Protein AF-A0A378AY88-F1 (afdb_monomer_lite)

Structure (mmCIF, N/CA/C/O backbone):
data_AF-A0A378AY88-F1
#
_entry.id   AF-A0A378AY88-F1
#
loop_
_atom_site.group_PDB
_atom_site.id
_atom_site.type_symbol
_atom_site.label_atom_id
_atom_site.label_alt_id
_atom_site.label_comp_id
_atom_site.label_asym_id
_atom_site.label_entity_id
_atom_site.label_seq_id
_atom_site.pdbx_PDB_ins_code
_atom_site.Cartn_x
_atom_site.Cartn_y
_atom_site.Cartn_z
_atom_site.occupancy
_atom_site.B_iso_or_equiv
_atom_site.auth_seq_id
_atom_site.auth_comp_id
_atom_site.auth_asym_id
_atom_site.auth_atom_id
_atom_site.pdbx_PDB_model_num
ATOM 1 N N . MET A 1 1 ? 12.772 -10.153 -13.674 1.00 44.44 1 MET A N 1
ATOM 2 C CA . MET A 1 1 ? 12.344 -10.116 -12.254 1.00 44.44 1 MET A CA 1
ATOM 3 C C . MET A 1 1 ? 11.398 -8.928 -11.977 1.00 44.44 1 MET A C 1
ATOM 5 O O . MET A 1 1 ? 11.487 -8.319 -10.924 1.00 44.44 1 MET A O 1
ATOM 9 N N . LEU A 1 2 ? 10.494 -8.587 -12.916 1.00 48.66 2 LEU A N 1
ATOM 10 C CA . LEU A 1 2 ? 9.612 -7.397 -12.857 1.00 48.66 2 LEU A CA 1
ATOM 11 C C . LEU A 1 2 ? 8.113 -7.757 -12.791 1.00 48.66 2 LEU A C 1
ATOM 13 O O . LEU A 1 2 ? 7.345 -7.074 -12.120 1.00 48.66 2 LEU A O 1
ATOM 17 N N . ALA A 1 3 ? 7.718 -8.897 -13.369 1.00 51.94 3 ALA A N 1
ATOM 18 C CA . ALA A 1 3 ? 6.314 -9.298 -13.498 1.00 51.94 3 ALA A CA 1
ATOM 19 C C . ALA A 1 3 ? 5.565 -9.445 -12.157 1.00 51.94 3 ALA A C 1
ATOM 21 O O . ALA A 1 3 ? 4.401 -9.073 -12.041 1.00 51.94 3 ALA A O 1
ATOM 22 N N . ASN A 1 4 ? 6.233 -9.929 -11.102 1.00 59.00 4 ASN A N 1
ATOM 23 C CA . ASN A 1 4 ? 5.591 -10.097 -9.792 1.00 59.00 4 ASN A CA 1
ATOM 24 C C . ASN A 1 4 ? 5.287 -8.766 -9.092 1.00 59.00 4 ASN A C 1
ATOM 26 O O . ASN A 1 4 ? 4.392 -8.718 -8.248 1.00 59.00 4 ASN A O 1
ATOM 30 N N . LEU A 1 5 ? 6.036 -7.702 -9.400 1.00 59.41 5 LEU A N 1
ATOM 31 C CA . LEU A 1 5 ? 5.798 -6.381 -8.823 1.00 59.41 5 LEU A CA 1
ATOM 32 C C . LEU A 1 5 ? 4.691 -5.653 -9.592 1.00 59.41 5 LEU A C 1
ATOM 34 O O . LEU A 1 5 ? 3.831 -5.043 -8.961 1.00 59.41 5 LEU A O 1
ATOM 38 N N . GLU A 1 6 ? 4.672 -5.796 -10.923 1.00 62.97 6 GLU A N 1
ATOM 39 C CA . GLU A 1 6 ? 3.674 -5.175 -11.802 1.00 62.97 6 GLU A CA 1
ATOM 40 C C . GLU A 1 6 ? 2.241 -5.625 -11.499 1.00 62.97 6 GLU A C 1
ATOM 42 O O . GLU A 1 6 ? 1.320 -4.820 -11.423 1.00 62.97 6 GLU A O 1
ATOM 47 N N . VAL A 1 7 ? 2.039 -6.911 -11.225 1.00 71.25 7 VAL A N 1
ATOM 48 C CA . VAL A 1 7 ? 0.698 -7.408 -10.889 1.00 71.25 7 VAL A CA 1
ATOM 49 C C . VAL A 1 7 ? 0.294 -7.012 -9.462 1.00 71.25 7 VAL A C 1
ATOM 51 O O . VAL A 1 7 ? -0.874 -6.757 -9.170 1.00 71.25 7 VAL A O 1
ATOM 54 N N . LYS A 1 8 ? 1.261 -6.923 -8.541 1.00 77.69 8 LYS A N 1
ATOM 55 C CA . LYS A 1 8 ? 1.004 -6.624 -7.125 1.00 77.69 8 LYS A CA 1
ATOM 56 C C . LYS A 1 8 ? 0.470 -5.210 -6.899 1.00 77.69 8 LYS A C 1
ATOM 58 O O . LYS A 1 8 ? -0.404 -5.061 -6.045 1.00 77.69 8 LYS A O 1
ATOM 63 N N . TRP A 1 9 ? 0.959 -4.217 -7.645 1.00 80.00 9 TRP A N 1
ATOM 64 C CA . TRP A 1 9 ? 0.463 -2.844 -7.520 1.00 80.00 9 TRP A CA 1
ATOM 65 C C . TRP A 1 9 ? -0.928 -2.673 -8.136 1.00 80.00 9 TRP A C 1
ATOM 67 O O . TRP A 1 9 ? -1.694 -1.856 -7.641 1.00 80.00 9 TRP A O 1
ATOM 77 N N . LEU A 1 10 ? -1.297 -3.479 -9.139 1.00 81.38 10 LEU A N 1
ATOM 78 C CA . LEU A 1 10 ? -2.640 -3.450 -9.726 1.00 81.38 10 LEU A CA 1
ATOM 79 C C . LEU A 1 10 ? -3.708 -3.782 -8.671 1.00 81.38 10 LEU A C 1
ATOM 81 O O . LEU A 1 10 ? -4.682 -3.054 -8.501 1.00 81.38 10 LEU A O 1
ATOM 85 N N . TYR A 1 11 ? -3.465 -4.834 -7.885 1.00 84.31 11 TYR A N 1
ATOM 86 C CA . TYR A 1 11 ? -4.312 -5.186 -6.744 1.00 84.31 11 TYR A CA 1
ATOM 87 C C . TYR A 1 11 ? -4.306 -4.121 -5.641 1.00 84.31 11 TYR A C 1
ATOM 89 O O . TYR A 1 11 ? -5.324 -3.922 -4.983 1.00 84.31 11 TYR A O 1
ATOM 97 N N . ASP A 1 12 ? -3.173 -3.445 -5.421 1.00 84.06 12 ASP A N 1
ATOM 98 C CA . ASP A 1 12 ? -3.102 -2.332 -4.467 1.00 84.06 12 ASP A CA 1
ATOM 99 C C . ASP A 1 12 ? -3.967 -1.151 -4.955 1.00 84.06 12 ASP A C 1
ATOM 101 O O . ASP A 1 12 ? -4.670 -0.539 -4.158 1.00 84.06 12 ASP A O 1
ATOM 105 N N . VAL A 1 13 ? -3.991 -0.874 -6.263 1.00 80.88 13 VAL A N 1
ATOM 106 C CA . VAL A 1 13 ? -4.825 0.177 -6.869 1.00 80.88 13 VAL A CA 1
ATOM 107 C C . VAL A 1 13 ? -6.315 -0.155 -6.796 1.00 80.88 13 VAL A C 1
ATOM 109 O O . VAL A 1 13 ? -7.092 0.721 -6.426 1.00 80.88 13 VAL A O 1
ATOM 112 N N . ILE A 1 14 ? -6.717 -1.402 -7.063 1.00 84.81 14 ILE A N 1
ATOM 113 C CA . ILE A 1 14 ? -8.119 -1.841 -6.919 1.00 84.81 14 ILE A CA 1
ATOM 114 C C . ILE A 1 14 ? -8.575 -1.694 -5.461 1.00 84.81 14 ILE A C 1
ATOM 116 O O . ILE A 1 14 ? -9.588 -1.055 -5.185 1.00 84.81 14 ILE A O 1
ATOM 120 N N . ALA A 1 15 ? -7.779 -2.196 -4.509 1.00 85.12 15 ALA A N 1
ATOM 121 C CA . ALA A 1 15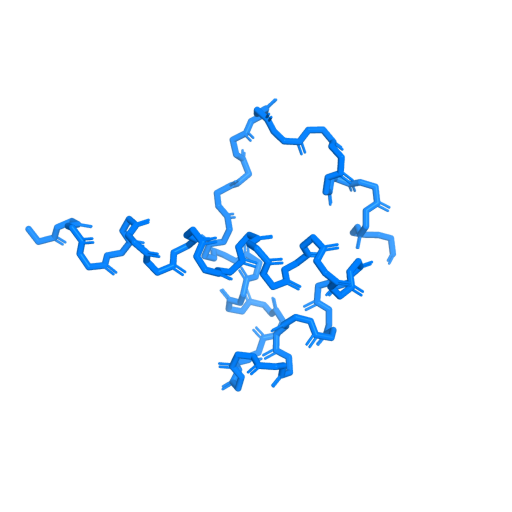 ? -8.084 -2.070 -3.085 1.00 85.12 15 ALA A CA 1
ATOM 122 C C . ALA A 1 15 ? -8.158 -0.601 -2.636 1.00 85.12 15 ALA A C 1
ATOM 124 O O . ALA A 1 15 ? -8.962 -0.255 -1.767 1.00 85.12 15 ALA A O 1
ATOM 125 N N . LEU A 1 16 ? -7.331 0.273 -3.221 1.00 84.38 16 LEU A N 1
ATOM 126 C CA . LEU A 1 16 ? -7.373 1.708 -2.960 1.00 84.38 16 LEU A CA 1
ATOM 127 C C . LEU A 1 16 ? -8.634 2.369 -3.526 1.00 84.38 16 LEU A C 1
ATOM 129 O O . LEU A 1 16 ? -9.188 3.247 -2.864 1.00 84.38 16 LEU A O 1
ATOM 133 N N . GLU A 1 17 ? -9.086 1.967 -4.714 1.00 83.75 17 GLU A N 1
ATOM 134 C CA . GLU A 1 17 ? -10.321 2.481 -5.310 1.00 83.75 17 GLU A CA 1
ATOM 135 C C . GLU A 1 17 ? -11.546 2.103 -4.466 1.00 83.75 17 GLU A C 1
ATOM 137 O O . GLU A 1 17 ? -12.373 2.967 -4.167 1.00 83.75 17 GLU A O 1
ATOM 142 N N . GLU A 1 18 ? -11.629 0.846 -4.027 1.00 84.50 18 GLU A N 1
ATOM 143 C CA . GLU A 1 18 ? -12.725 0.350 -3.188 1.00 84.50 18 G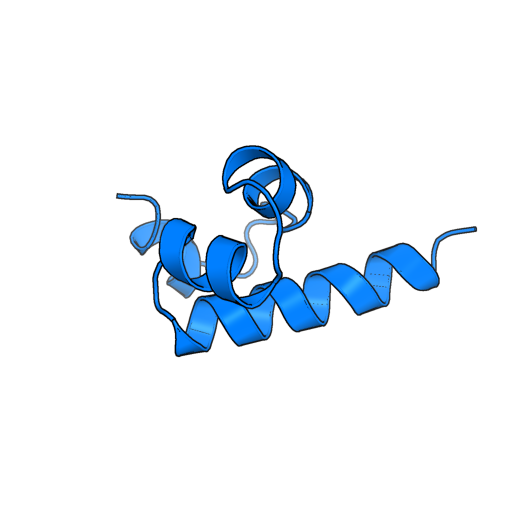LU A CA 1
ATOM 144 C C . GLU A 1 18 ? -12.719 0.996 -1.800 1.00 84.50 18 GLU A C 1
ATOM 146 O O . GLU A 1 18 ? -13.743 1.484 -1.323 1.00 84.50 18 GLU A O 1
ATOM 151 N N . SER A 1 19 ? -11.549 1.044 -1.158 1.00 84.38 19 SER A N 1
ATOM 152 C CA . SER A 1 19 ? -11.418 1.570 0.206 1.00 84.38 19 SER A CA 1
ATOM 153 C C . SER A 1 19 ? -11.500 3.093 0.266 1.00 84.38 19 SER A C 1
ATOM 155 O O . SER A 1 19 ? -11.688 3.658 1.343 1.00 84.38 19 SER A O 1
ATOM 157 N N . ARG A 1 20 ? -11.256 3.767 -0.864 1.00 82.50 20 ARG A N 1
ATOM 158 C CA . ARG A 1 20 ? -11.087 5.221 -0.982 1.00 82.50 20 ARG A CA 1
ATOM 159 C C . ARG A 1 20 ? -10.152 5.838 0.074 1.00 82.50 20 ARG A C 1
ATOM 161 O O . ARG A 1 20 ? -10.300 6.994 0.451 1.00 82.50 20 ARG A O 1
ATOM 168 N N . SER A 1 21 ? -9.195 5.072 0.591 1.00 81.88 21 SER A N 1
ATOM 169 C CA . SER A 1 21 ? -8.282 5.511 1.649 1.00 81.88 21 SER A CA 1
ATOM 170 C C . SER A 1 21 ? -7.029 4.647 1.660 1.00 81.88 21 SER A C 1
ATOM 172 O O . SER A 1 21 ? -7.110 3.417 1.714 1.00 81.88 21 SER A O 1
ATOM 174 N N . PHE A 1 22 ? -5.860 5.291 1.670 1.00 81.81 22 PHE A N 1
ATOM 175 C CA . PHE A 1 22 ? -4.562 4.610 1.735 1.00 81.81 22 PHE A CA 1
ATOM 176 C C . PHE A 1 22 ? -4.392 3.793 3.021 1.00 81.81 22 PHE A C 1
ATOM 178 O O . PHE A 1 22 ? -3.780 2.728 2.998 1.00 81.81 22 PHE A O 1
ATOM 185 N N . THR A 1 23 ? -4.940 4.265 4.140 1.00 86.19 23 THR A N 1
ATOM 186 C CA . THR A 1 23 ? -4.831 3.583 5.436 1.00 86.19 23 THR A CA 1
ATOM 187 C C . THR A 1 23 ? -5.680 2.314 5.472 1.00 86.19 23 THR A C 1
ATOM 189 O O . THR A 1 23 ? -5.212 1.274 5.940 1.00 86.19 23 THR A O 1
ATOM 192 N N . LEU A 1 24 ? -6.910 2.377 4.951 1.00 86.00 24 LEU A N 1
ATOM 193 C CA . LEU A 1 24 ? -7.802 1.217 4.873 1.00 86.00 24 LEU A CA 1
ATOM 194 C C . LEU A 1 24 ? -7.291 0.185 3.865 1.00 86.00 24 LEU A C 1
ATOM 196 O O . LEU A 1 24 ? -7.215 -0.996 4.198 1.00 86.00 24 LEU A O 1
ATOM 200 N N . ALA A 1 25 ? -6.847 0.628 2.687 1.00 87.25 25 ALA A N 1
ATOM 201 C CA . ALA A 1 25 ? -6.299 -0.264 1.670 1.00 87.25 25 ALA A CA 1
ATOM 202 C C . ALA A 1 25 ? -5.005 -0.955 2.141 1.00 87.25 25 ALA A C 1
ATOM 204 O O . ALA A 1 25 ? -4.819 -2.152 1.922 1.00 87.25 25 ALA A O 1
ATOM 205 N N . ALA A 1 26 ? -4.139 -0.245 2.873 1.00 88.19 26 ALA A N 1
ATOM 206 C CA . ALA A 1 26 ? -2.950 -0.837 3.483 1.00 88.19 26 ALA A CA 1
ATOM 207 C C . ALA A 1 26 ? -3.303 -1.883 4.556 1.00 88.19 26 ALA A C 1
ATOM 209 O O . ALA A 1 26 ? -2.720 -2.970 4.562 1.00 88.19 26 ALA A O 1
ATOM 210 N N . LYS A 1 27 ? -4.305 -1.603 5.406 1.00 88.00 27 LYS A N 1
ATOM 211 C CA . LYS A 1 27 ? -4.843 -2.579 6.371 1.00 88.00 27 LYS A CA 1
ATOM 212 C C . LYS A 1 27 ? -5.390 -3.826 5.677 1.00 88.00 27 LYS A C 1
ATOM 214 O O . LYS A 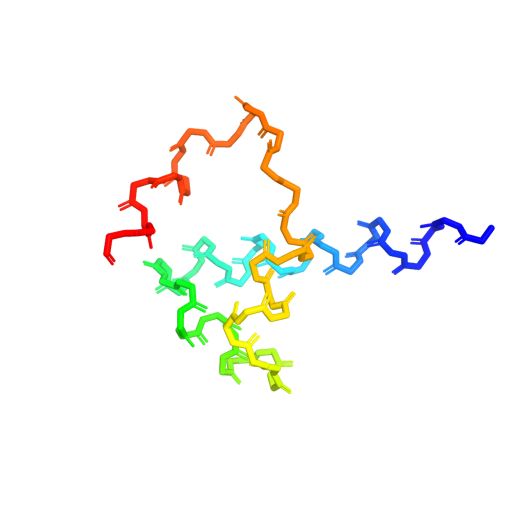1 27 ? -5.055 -4.932 6.092 1.00 88.00 27 LYS A O 1
ATOM 219 N N . ALA A 1 28 ? -6.174 -3.657 4.612 1.00 86.56 28 ALA A N 1
ATOM 220 C CA . ALA A 1 28 ? -6.732 -4.765 3.834 1.00 86.56 28 ALA A CA 1
ATOM 221 C C . ALA A 1 28 ? -5.635 -5.634 3.197 1.00 86.56 28 ALA A C 1
ATOM 223 O O . ALA A 1 28 ? -5.762 -6.852 3.106 1.00 86.56 28 ALA A O 1
ATOM 224 N N . ARG A 1 29 ? -4.515 -5.016 2.811 1.00 83.69 29 ARG A N 1
ATOM 225 C CA . ARG A 1 29 ? -3.346 -5.697 2.238 1.00 83.69 29 ARG A CA 1
ATOM 226 C C . ARG A 1 29 ? -2.346 -6.196 3.282 1.00 83.69 29 ARG A C 1
ATOM 228 O O . ARG A 1 29 ? -1.314 -6.736 2.895 1.00 83.69 29 ARG A O 1
ATOM 235 N N . ASN A 1 30 ? -2.658 -6.052 4.572 1.00 88.00 30 ASN A N 1
ATOM 236 C CA . ASN A 1 30 ? -1.812 -6.439 5.702 1.00 88.00 30 ASN A CA 1
ATOM 237 C C . ASN A 1 30 ? -0.388 -5.850 5.625 1.00 88.00 30 ASN A C 1
ATOM 239 O O . ASN A 1 30 ? 0.600 -6.507 5.940 1.00 88.00 30 ASN A O 1
ATOM 243 N N . ILE A 1 31 ? -0.271 -4.602 5.169 1.00 87.69 31 ILE A N 1
ATOM 244 C CA . ILE A 1 31 ? 1.009 -3.892 5.083 1.00 87.69 31 ILE A CA 1
ATOM 245 C C . ILE A 1 31 ? 0.909 -2.501 5.702 1.00 87.69 31 ILE A C 1
ATOM 247 O O . ILE A 1 31 ? -0.176 -1.959 5.907 1.00 87.69 31 ILE A O 1
ATOM 251 N N . SER A 1 32 ? 2.059 -1.894 6.002 1.00 88.12 32 SER A N 1
ATOM 252 C CA . SER A 1 32 ? 2.087 -0.512 6.478 1.00 88.12 32 SER A CA 1
ATOM 253 C C . SER A 1 32 ? 1.633 0.457 5.383 1.00 88.12 32 SER A C 1
ATOM 255 O O . SER A 1 32 ? 1.931 0.265 4.201 1.00 88.12 32 SER A O 1
ATOM 257 N N . GLN A 1 33 ? 0.967 1.547 5.774 1.00 84.19 33 GLN A N 1
ATOM 258 C CA . GLN A 1 33 ? 0.540 2.605 4.850 1.00 84.19 33 GLN A CA 1
ATOM 259 C C . GLN A 1 33 ? 1.724 3.194 4.060 1.00 84.19 33 GLN A C 1
ATOM 261 O O . GLN A 1 33 ? 1.604 3.453 2.863 1.00 84.19 33 GLN A O 1
ATOM 266 N N . SER A 1 34 ? 2.898 3.305 4.689 1.00 84.12 34 SER A N 1
ATOM 267 C CA . SER A 1 34 ? 4.142 3.740 4.045 1.00 84.12 34 SER A CA 1
ATOM 268 C C . SER A 1 34 ? 4.652 2.756 2.986 1.00 84.12 34 SER A C 1
ATOM 270 O O . SER A 1 34 ? 5.092 3.185 1.919 1.00 84.12 34 SER A O 1
ATOM 272 N N . SER A 1 35 ? 4.558 1.444 3.232 1.00 83.44 35 SER A N 1
ATOM 273 C CA . SER A 1 35 ? 4.892 0.419 2.232 1.00 83.44 35 SER A CA 1
ATOM 274 C C . SER A 1 35 ? 3.889 0.418 1.086 1.00 83.44 35 SER A C 1
ATOM 276 O O . SER A 1 35 ? 4.284 0.355 -0.072 1.00 83.44 35 SER A O 1
ATOM 278 N N . PHE A 1 36 ? 2.599 0.542 1.395 1.00 84.88 36 PHE A N 1
ATOM 279 C CA . PHE A 1 36 ? 1.529 0.604 0.403 1.00 84.88 36 PHE A CA 1
ATOM 280 C C 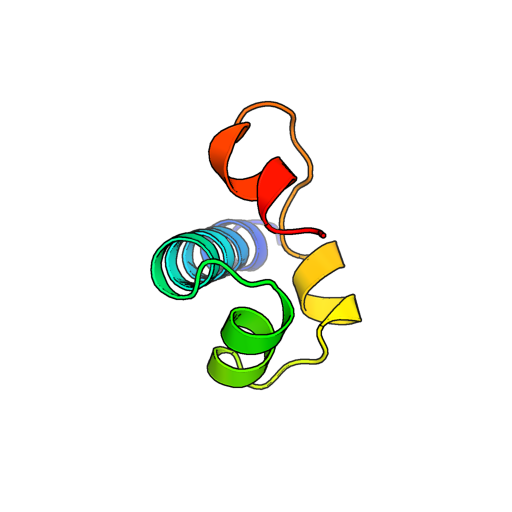. PHE A 1 36 ? 1.682 1.822 -0.525 1.00 84.88 36 PHE A C 1
ATOM 282 O O . PHE A 1 36 ? 1.643 1.685 -1.744 1.00 84.88 36 PHE A O 1
ATOM 289 N N . SER A 1 37 ? 1.979 2.997 0.038 1.00 83.12 37 SER A N 1
ATOM 290 C CA . SER A 1 37 ? 2.223 4.234 -0.719 1.00 83.12 37 SER A CA 1
ATOM 291 C C . SER A 1 37 ? 3.412 4.130 -1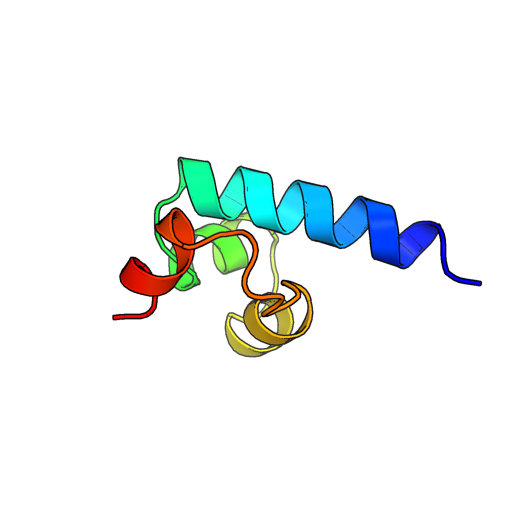.685 1.00 83.12 37 SER A C 1
ATOM 293 O O . SER A 1 37 ? 3.360 4.679 -2.780 1.00 83.12 37 SER A O 1
ATOM 295 N N . ARG A 1 38 ? 4.466 3.384 -1.323 1.00 81.69 38 ARG A N 1
ATOM 296 C CA . ARG A 1 38 ? 5.621 3.130 -2.209 1.00 81.69 38 ARG A CA 1
ATOM 297 C C . ARG A 1 38 ? 5.317 2.146 -3.338 1.00 81.69 38 ARG A C 1
ATOM 299 O O . ARG A 1 38 ? 6.003 2.171 -4.353 1.00 81.69 38 ARG A O 1
ATOM 306 N N . ARG A 1 39 ? 4.348 1.247 -3.137 1.00 80.44 39 ARG A N 1
ATOM 307 C CA . ARG A 1 39 ? 3.968 0.220 -4.120 1.00 80.44 39 ARG A CA 1
ATOM 308 C C . ARG A 1 39 ? 3.028 0.760 -5.176 1.00 80.44 39 ARG A C 1
ATOM 310 O O . ARG A 1 39 ? 3.101 0.300 -6.308 1.00 80.44 39 ARG A O 1
ATOM 317 N N . ILE A 1 40 ? 2.176 1.717 -4.817 1.00 78.19 40 ILE A N 1
ATOM 318 C CA . ILE A 1 40 ? 1.330 2.393 -5.791 1.00 78.19 40 ILE A CA 1
ATOM 319 C C . ILE A 1 40 ? 2.197 3.367 -6.588 1.00 78.19 40 ILE A C 1
ATOM 321 O O . ILE A 1 40 ? 2.692 4.346 -6.020 1.00 78.19 40 ILE A O 1
ATOM 325 N N . PRO A 1 41 ? 2.393 3.128 -7.896 1.00 71.94 41 PRO A N 1
ATOM 326 C CA . PRO A 1 41 ? 3.115 4.070 -8.722 1.00 71.94 41 PRO A CA 1
ATOM 327 C C . PRO A 1 41 ? 2.325 5.377 -8.753 1.00 71.94 41 PRO A C 1
ATOM 329 O O . PRO A 1 41 ? 1.191 5.435 -9.229 1.00 71.94 41 PRO A O 1
ATOM 332 N N . VAL A 1 42 ? 2.942 6.453 -8.263 1.00 64.75 42 VAL A N 1
ATOM 333 C CA . VAL A 1 42 ? 2.479 7.830 -8.486 1.00 64.75 42 VAL A CA 1
ATOM 334 C C . VAL A 1 42 ? 2.839 8.215 -9.921 1.00 64.75 42 VAL A C 1
ATOM 336 O O . VAL A 1 42 ? 3.595 9.141 -10.180 1.00 64.75 42 VAL A O 1
ATOM 339 N N . ALA A 1 43 ? 2.357 7.434 -10.881 1.00 47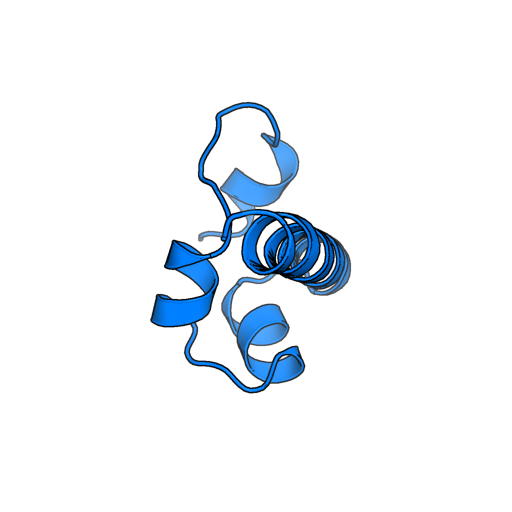.06 43 ALA A N 1
ATOM 340 C CA . ALA A 1 43 ? 2.361 7.824 -12.273 1.00 47.06 43 ALA A CA 1
ATOM 341 C C . ALA A 1 43 ? 1.083 8.639 -12.476 1.00 47.06 43 ALA A C 1
ATOM 343 O O . ALA A 1 43 ? 0.004 8.206 -12.072 1.00 47.06 43 ALA A O 1
ATOM 344 N N . GLY A 1 44 ? 1.192 9.831 -13.061 1.00 54.91 44 GLY A N 1
ATOM 345 C CA . GLY A 1 44 ? 0.108 10.809 -13.222 1.00 54.91 44 GLY A CA 1
ATOM 346 C C . GLY A 1 44 ? -1.124 10.359 -14.029 1.00 54.91 44 GLY A C 1
ATOM 347 O O . GLY A 1 44 ? -1.899 11.207 -14.445 1.00 54.91 44 GLY A O 1
ATOM 348 N N . GLY A 1 45 ? -1.327 9.056 -14.246 1.00 57.97 45 GLY A N 1
ATOM 349 C CA . GLY A 1 45 ? -2.469 8.467 -14.945 1.00 57.97 45 GLY A CA 1
ATOM 350 C C . GLY A 1 45 ? -3.698 8.178 -14.075 1.00 57.97 45 GLY A C 1
ATOM 351 O O . GLY A 1 45 ? -4.750 7.875 -14.623 1.00 57.97 45 GLY A O 1
ATOM 352 N N . PHE A 1 46 ? -3.615 8.292 -12.743 1.00 62.97 46 PHE A N 1
ATOM 353 C CA . PHE A 1 46 ? -4.763 8.041 -11.857 1.00 62.97 46 PHE A CA 1
ATOM 354 C C . PHE A 1 46 ? -5.133 9.276 -11.015 1.00 62.97 46 PHE A C 1
ATOM 356 O O . PHE A 1 46 ? -4.889 9.310 -9.807 1.00 62.97 46 PHE A O 1
ATOM 363 N N . PRO A 1 47 ? -5.738 10.314 -11.623 1.00 59.31 47 PRO A N 1
ATOM 364 C CA . PRO A 1 47 ? -6.128 11.538 -10.916 1.00 59.31 47 PRO A CA 1
ATOM 365 C C . PRO A 1 47 ? -7.108 11.268 -9.760 1.00 59.31 47 PRO A C 1
ATOM 367 O O . PRO A 1 47 ? -7.025 11.901 -8.711 1.00 59.31 47 PRO A O 1
ATOM 370 N N . ARG A 1 48 ? -7.966 10.248 -9.895 1.00 60.66 48 ARG A N 1
ATOM 371 C CA . ARG A 1 48 ? -9.040 9.920 -8.941 1.00 60.66 48 ARG A CA 1
ATOM 372 C C . ARG A 1 48 ? -8.550 9.440 -7.564 1.00 60.66 48 ARG A C 1
ATOM 374 O O . ARG A 1 48 ? -9.259 9.616 -6.581 1.00 60.66 48 ARG A O 1
ATOM 381 N N . ILE A 1 49 ? -7.345 8.869 -7.476 1.00 64.19 49 ILE A N 1
ATOM 382 C CA . ILE A 1 49 ? -6.746 8.395 -6.210 1.00 64.19 49 ILE A CA 1
ATOM 383 C C . ILE A 1 49 ? -5.826 9.425 -5.549 1.00 64.19 49 ILE A C 1
ATOM 385 O O . ILE A 1 49 ? -5.464 9.262 -4.385 1.00 64.19 49 ILE A O 1
ATOM 389 N N . GLN A 1 50 ? -5.465 10.510 -6.243 1.00 61.97 50 GLN A N 1
ATOM 390 C CA . GLN A 1 50 ? -4.635 11.571 -5.659 1.00 61.97 50 GLN A CA 1
ATOM 391 C C . GLN A 1 50 ? -5.380 12.332 -4.558 1.00 61.97 50 GLN A C 1
ATOM 393 O O . GLN A 1 50 ? -4.773 12.747 -3.576 1.00 61.97 50 GLN A O 1
ATOM 398 N N . HIS A 1 51 ? -6.701 12.457 -4.692 1.00 64.56 51 HIS A N 1
ATOM 399 C CA . HIS A 1 51 ? -7.559 13.177 -3.746 1.00 64.56 51 HIS A CA 1
ATOM 400 C C . HIS A 1 51 ? -7.823 12.375 -2.459 1.00 64.56 51 HIS A C 1
ATOM 402 O O . HIS A 1 51 ? -8.303 12.923 -1.476 1.00 64.56 51 HIS A O 1
ATOM 408 N N . LEU A 1 52 ? -7.486 11.081 -2.454 1.00 61.78 52 LEU A N 1
ATOM 409 C CA . LEU A 1 52 ? -7.665 10.166 -1.321 1.00 61.78 52 LEU A CA 1
ATOM 410 C C . LEU A 1 52 ? -6.427 10.091 -0.411 1.00 61.78 52 LEU A C 1
ATOM 412 O O . LEU A 1 52 ? -6.353 9.245 0.480 1.00 61.78 52 LEU A O 1
ATOM 416 N N . ARG A 1 53 ? -5.430 10.947 -0.670 1.00 58.12 53 ARG A N 1
ATOM 417 C CA . ARG A 1 53 ? -4.190 11.087 0.108 1.00 58.12 53 ARG A CA 1
ATOM 418 C C . ARG A 1 53 ? -4.255 12.257 1.109 1.00 58.12 53 ARG A C 1
ATOM 420 O O . ARG A 1 53 ? -3.207 12.737 1.535 1.00 58.12 53 ARG A O 1
ATOM 427 N N . SER A 1 54 ? -5.461 12.743 1.404 1.00 55.38 54 SER A N 1
ATOM 428 C CA . SER A 1 54 ? -5.720 13.748 2.440 1.00 55.38 54 SER A CA 1
ATOM 429 C C . SER A 1 54 ? -5.794 13.119 3.823 1.00 55.38 54 SER A C 1
ATOM 431 O O . SER A 1 54 ? -6.206 11.942 3.921 1.00 55.38 54 SER A O 1
#

Organism: Klebsiella pneumoniae (NCBI:txid573)

pLDDT: mean 74.34, std 13.0, range [44.44, 88.19]

Foldseek 3Di:
DCVVLVVVLVQLVVLCVVVLALCRSCVVVVHDSVVSVVSNPPPVPCPPSVVRDD

Secondary structure (DSSP, 8-state):
--HHHHHHHHHHHHHHHHH-SHHHHHHHTTS-HHHHHHHS---TT-HHHHTT--

Radius of gyration: 10.48 Å; chains: 1; bounding box: 25×24×21 Å

InterPro domains:
  IPR000847 LysR, HTH, N-terminal domain [PF00126] (9-40)
  IPR000847 LysR, HTH, N-terminal domain [PS50931] (5-40)
  IPR036388 Winged helix-like DNA-binding domain superfamily [G3DSA:1.10.10.10] (2-42)

Sequence (54 aa):
MLANLEVKWLYDVIALEESRSFTLAAKARNISQSSFSRRIPVAGGFPRIQHLRS